Protein AF-A0A2E3N3J1-F1 (afdb_monomer)

Foldseek 3Di:
DLLLVLLLVLLVVLLVQLVVLCVCLLVQLVQWFPDPDPVSSVVSSVVSNVVSVVSNVLSCVSNVCSPPDLVVSLVNLVVLLVVLVVVVCCQPVPQVPDPRTPGDVVNCVVSVVSNVSSVVSNVPRD

Solvent-accessible surface area (backbone atoms only — not comparable to full-atom values): 6308 Å² total; per-residue (Å²): 106,57,39,33,51,38,27,37,52,56,7,52,51,29,30,50,48,12,53,49,32,54,78,40,17,61,63,52,12,66,59,38,38,52,63,90,49,66,68,61,35,49,50,40,18,54,49,30,53,62,45,12,60,56,34,25,50,52,5,47,52,31,42,75,46,31,81,55,55,70,70,57,46,40,51,52,30,49,53,50,43,54,54,48,53,54,47,50,44,45,47,66,69,45,38,55,72,36,82,56,37,53,52,54,71,77,77,43,44,68,60,52,52,50,44,54,45,33,53,50,23,45,74,63,52,120

Sequence (126 aa):
MKTKVSLSILGVYNALMGIIILIFASAFSSQVVNSDNADVVRMGELFHYGLSPALLIIGLMLLLARNCSIETAKKLLLGYIIGTLLLMYIFFGIMANETLMNFSIESAVPDIIMLILSIFGYVKAK

Mean predicted aligned error: 2.9 Å

Radius of gyration: 15.78 Å; Cα contacts (8 Å, |Δi|>4): 152; chains: 1; bounding box: 36×28×44 Å

Secondary structure (DSSP, 8-state):
-HHHHHHHHHHHHHHHHHHHHHHHHHHHHHHHB----HHHHHHHHHHHHHHHHHHHHHHHHHHHTTTS-HHHHHHHHHHHHHHHHHHHHIIIIIGGG-TTB---TGGGHHHHHHHHHHHHHHHT--

pLDDT: mean 95.17, std 4.96, range [62.84, 98.62]

Structure (mmCIF, N/CA/C/O backbone):
data_AF-A0A2E3N3J1-F1
#
_entry.id   AF-A0A2E3N3J1-F1
#
loop_
_atom_site.group_PDB
_atom_site.id
_atom_site.type_symbol
_atom_site.label_atom_id
_atom_site.label_alt_id
_atom_site.label_comp_id
_atom_site.label_asym_id
_atom_site.label_entity_id
_atom_site.label_seq_id
_atom_site.pdbx_PDB_ins_code
_atom_site.Cartn_x
_atom_site.Cartn_y
_atom_site.Cartn_z
_atom_site.occupancy
_atom_site.B_iso_or_equiv
_atom_site.auth_seq_id
_atom_site.auth_comp_id
_atom_site.auth_asym_id
_atom_site.auth_atom_id
_atom_site.pdbx_PDB_model_num
ATOM 1 N N . MET A 1 1 ? -16.794 0.477 15.832 1.00 62.84 1 MET A N 1
ATOM 2 C CA . MET A 1 1 ? -17.146 -0.240 14.574 1.00 62.84 1 MET A CA 1
ATOM 3 C C . MET A 1 1 ? -16.462 0.331 13.335 1.00 62.84 1 MET A C 1
ATOM 5 O O . MET A 1 1 ? -15.903 -0.445 12.576 1.00 62.84 1 MET A O 1
ATOM 9 N N . LYS A 1 2 ? -16.483 1.653 13.112 1.00 81.31 2 LYS A N 1
ATOM 10 C CA . LYS A 1 2 ? -15.940 2.261 11.881 1.00 81.31 2 LYS A CA 1
ATOM 11 C C . LYS A 1 2 ? -14.437 2.025 11.697 1.00 81.31 2 LYS A C 1
ATOM 13 O O . LYS A 1 2 ? -14.022 1.634 10.619 1.00 81.31 2 LYS A O 1
ATOM 18 N N . THR A 1 3 ? -13.658 2.133 12.773 1.00 88.00 3 THR A N 1
ATOM 19 C CA . THR A 1 3 ? -12.222 1.807 12.773 1.00 88.00 3 THR A CA 1
ATOM 20 C C . THR A 1 3 ? -11.955 0.355 12.409 1.00 88.00 3 THR A C 1
ATOM 22 O O . THR A 1 3 ? -11.135 0.095 11.545 1.00 88.00 3 THR A O 1
ATOM 25 N N . LYS A 1 4 ? -12.693 -0.593 12.999 1.00 94.31 4 LYS A N 1
ATOM 26 C CA . LYS A 1 4 ? -12.602 -2.019 12.657 1.00 94.31 4 LYS A CA 1
ATOM 27 C C . LYS A 1 4 ? -12.827 -2.261 11.166 1.00 94.31 4 LYS A C 1
ATOM 29 O O . LYS A 1 4 ? -12.071 -3.016 10.564 1.00 94.31 4 LYS A O 1
ATOM 34 N N . VAL A 1 5 ? -13.844 -1.630 10.576 1.00 95.94 5 VAL A N 1
ATOM 35 C CA . VAL A 1 5 ? -14.130 -1.755 9.138 1.00 95.94 5 VAL A CA 1
ATOM 36 C C . VAL A 1 5 ? -12.996 -1.151 8.311 1.00 95.94 5 VAL A C 1
ATOM 38 O O . VAL A 1 5 ? -12.481 -1.836 7.436 1.00 95.94 5 VAL A O 1
ATOM 41 N N . SER A 1 6 ? -12.539 0.065 8.631 1.00 96.56 6 SER A N 1
ATOM 42 C CA . SER A 1 6 ? -11.399 0.690 7.946 1.00 96.56 6 SER A CA 1
ATOM 43 C C . SER A 1 6 ? -10.135 -0.169 8.028 1.00 96.56 6 SER A C 1
ATOM 45 O O . SER A 1 6 ? -9.552 -0.475 6.997 1.00 96.56 6 SER A O 1
ATOM 47 N N . LEU A 1 7 ? -9.751 -0.632 9.223 1.00 97.88 7 LEU A N 1
ATOM 48 C CA . LEU A 1 7 ? -8.599 -1.520 9.421 1.00 97.88 7 LEU A CA 1
ATOM 49 C C . LEU A 1 7 ? -8.749 -2.837 8.653 1.00 97.88 7 LEU A C 1
ATOM 51 O O . LEU A 1 7 ? -7.771 -3.346 8.119 1.00 97.88 7 LEU A O 1
ATOM 55 N N . SER A 1 8 ? -9.969 -3.375 8.566 1.00 98.12 8 SER A N 1
ATOM 56 C CA . SER A 1 8 ? -10.225 -4.601 7.808 1.00 98.12 8 SER A CA 1
ATOM 57 C C . SER A 1 8 ? -10.043 -4.379 6.310 1.00 98.12 8 SER A C 1
ATOM 59 O O . SER A 1 8 ? -9.353 -5.164 5.676 1.00 98.12 8 SER A O 1
ATOM 61 N N . ILE A 1 9 ? -10.613 -3.311 5.745 1.00 97.94 9 ILE A N 1
ATOM 62 C CA . ILE A 1 9 ? -10.499 -3.020 4.308 1.00 97.94 9 ILE A CA 1
ATOM 63 C C . ILE A 1 9 ? -9.045 -2.723 3.937 1.00 97.94 9 ILE A C 1
ATOM 65 O O . ILE A 1 9 ? -8.509 -3.371 3.043 1.00 97.94 9 ILE A O 1
ATOM 69 N N . LEU A 1 10 ? -8.397 -1.800 4.658 1.00 98.25 10 LEU A N 1
ATOM 70 C CA . LEU A 1 10 ? -6.990 -1.454 4.434 1.00 98.25 10 LEU A CA 1
ATOM 71 C C . LEU A 1 10 ? -6.102 -2.690 4.580 1.00 98.25 10 LEU A C 1
ATOM 73 O O . LEU A 1 10 ? -5.207 -2.921 3.772 1.00 98.25 10 LEU A O 1
ATOM 77 N N . GLY A 1 11 ? -6.373 -3.501 5.599 1.00 98.38 11 GLY A N 1
ATOM 78 C CA . GLY A 1 11 ? -5.619 -4.706 5.872 1.00 98.38 11 GLY A CA 1
ATOM 79 C C . GLY A 1 11 ? -5.770 -5.780 4.788 1.00 98.38 11 GLY A C 1
ATOM 80 O O . GLY A 1 11 ? -4.764 -6.304 4.318 1.00 98.38 11 GLY A O 1
ATOM 81 N N . VAL A 1 12 ? -7.002 -6.073 4.345 1.00 98.50 12 VAL A N 1
ATOM 82 C CA . VAL A 1 12 ? -7.253 -7.009 3.231 1.00 98.50 12 VAL A CA 1
ATOM 83 C C . VAL A 1 12 ? -6.585 -6.503 1.960 1.00 98.50 12 VAL A C 1
ATOM 85 O O . VAL A 1 12 ? -5.879 -7.270 1.313 1.00 98.50 12 VAL A O 1
ATOM 88 N N . TYR A 1 13 ? -6.774 -5.227 1.619 1.00 98.25 13 TYR A N 1
ATOM 89 C CA . TYR A 1 13 ? -6.201 -4.639 0.413 1.00 98.25 13 TYR A CA 1
ATOM 90 C C . TYR A 1 13 ? -4.675 -4.785 0.384 1.00 98.25 13 TYR A C 1
ATOM 92 O O . TYR A 1 13 ? -4.139 -5.369 -0.552 1.00 98.25 13 TYR A O 1
ATOM 100 N N . ASN A 1 14 ? -3.975 -4.341 1.434 1.00 98.38 14 ASN A N 1
ATOM 101 C CA . ASN A 1 14 ? -2.511 -4.400 1.479 1.00 98.38 14 ASN A CA 1
ATOM 102 C C . ASN A 1 14 ? -1.985 -5.843 1.506 1.00 98.38 14 ASN A C 1
ATOM 104 O O . ASN A 1 14 ? -0.994 -6.146 0.846 1.00 98.38 14 ASN A O 1
ATOM 108 N N . ALA A 1 15 ? -2.669 -6.752 2.211 1.00 98.56 15 ALA A N 1
ATOM 109 C CA . ALA A 1 15 ? -2.287 -8.161 2.231 1.00 98.56 15 ALA A CA 1
ATOM 110 C C . ALA A 1 15 ? -2.418 -8.802 0.842 1.00 98.56 15 ALA A C 1
ATOM 112 O O . ALA A 1 15 ? -1.498 -9.480 0.384 1.00 98.56 15 ALA A O 1
ATOM 113 N N . LEU A 1 16 ? -3.534 -8.549 0.150 1.00 98.31 16 LEU A N 1
ATOM 114 C CA . LEU A 1 16 ? -3.737 -9.028 -1.214 1.00 98.31 16 LEU A CA 1
ATOM 115 C C . LEU A 1 16 ? -2.734 -8.402 -2.181 1.00 98.31 16 LEU A C 1
ATOM 117 O O . LEU A 1 16 ? -2.144 -9.134 -2.967 1.00 98.31 16 LEU A O 1
ATOM 121 N N . MET A 1 17 ? -2.482 -7.095 -2.095 1.00 97.56 17 MET A N 1
ATOM 122 C CA . MET A 1 17 ? -1.496 -6.427 -2.948 1.00 97.56 17 MET A CA 1
ATOM 123 C C . MET A 1 17 ? -0.083 -6.967 -2.731 1.00 97.56 17 MET A C 1
ATOM 125 O O . MET A 1 17 ? 0.618 -7.201 -3.710 1.00 97.56 17 MET A O 1
ATOM 129 N N . GLY A 1 18 ? 0.318 -7.253 -1.489 1.00 98.06 18 GLY A N 1
ATOM 130 C CA . GLY A 1 18 ? 1.599 -7.904 -1.212 1.00 98.06 18 GLY A CA 1
ATOM 131 C C . GLY A 1 18 ? 1.726 -9.268 -1.897 1.00 98.06 18 GLY A C 1
ATOM 132 O O . GLY A 1 18 ? 2.753 -9.553 -2.510 1.00 98.06 18 GLY A O 1
ATOM 133 N N . ILE A 1 19 ? 0.671 -10.088 -1.870 1.00 98.31 19 ILE A N 1
ATOM 134 C CA . ILE A 1 19 ? 0.637 -11.397 -2.550 1.00 98.31 19 ILE A CA 1
ATOM 135 C C . ILE A 1 19 ? 0.610 -11.238 -4.078 1.00 98.31 19 ILE A C 1
ATOM 137 O O . ILE A 1 19 ? 1.345 -11.926 -4.781 1.00 98.31 19 ILE A O 1
ATOM 141 N N . ILE A 1 20 ? -0.213 -10.331 -4.604 1.00 97.88 20 ILE A N 1
ATOM 142 C CA . ILE A 1 20 ? -0.328 -10.073 -6.045 1.00 97.88 20 ILE A CA 1
ATOM 143 C C . ILE A 1 20 ? 1.015 -9.597 -6.599 1.00 97.88 20 ILE A C 1
ATOM 145 O O . ILE A 1 20 ? 1.491 -10.144 -7.590 1.00 97.88 20 ILE A O 1
ATOM 149 N N . ILE A 1 21 ? 1.662 -8.638 -5.937 1.00 96.81 21 ILE A N 1
ATOM 150 C CA . ILE A 1 21 ? 2.972 -8.130 -6.354 1.00 96.81 21 ILE A CA 1
ATOM 151 C C . ILE A 1 21 ? 4.028 -9.237 -6.298 1.00 96.81 21 ILE A C 1
ATOM 153 O O . ILE A 1 21 ? 4.864 -9.294 -7.189 1.00 96.81 21 ILE A O 1
ATOM 157 N N . LEU A 1 22 ? 3.970 -10.156 -5.325 1.00 97.38 22 LEU A N 1
ATOM 158 C CA . LEU A 1 22 ? 4.887 -11.303 -5.280 1.00 97.38 22 LEU A CA 1
ATOM 159 C C . LEU A 1 22 ? 4.767 -12.184 -6.528 1.00 97.38 22 LEU A C 1
ATOM 161 O O . LEU A 1 22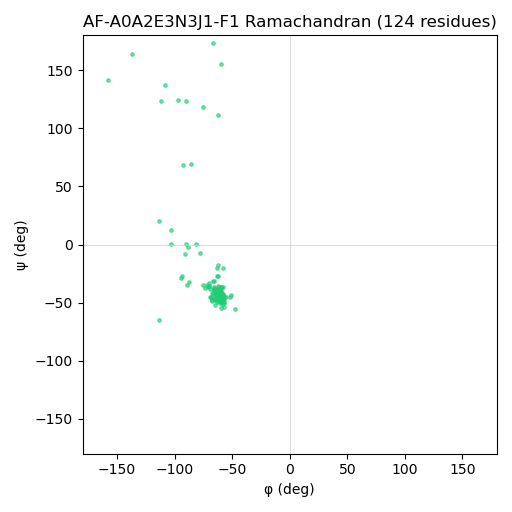 ? 5.772 -12.576 -7.111 1.00 97.38 22 LEU A O 1
ATOM 165 N N . ILE A 1 23 ? 3.533 -12.515 -6.914 1.00 97.88 23 ILE A N 1
ATOM 166 C CA . ILE A 1 23 ? 3.248 -13.447 -8.013 1.00 97.88 23 ILE A CA 1
ATOM 167 C C . ILE A 1 23 ? 3.489 -12.782 -9.374 1.00 97.88 23 ILE A C 1
ATOM 169 O O . ILE A 1 23 ? 3.934 -13.438 -10.313 1.00 97.88 23 ILE A O 1
ATOM 173 N N . PHE A 1 24 ? 3.210 -11.481 -9.482 1.00 97.50 24 PHE 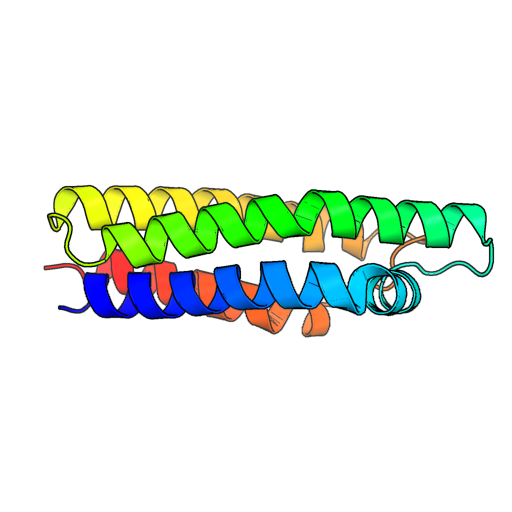A N 1
ATOM 174 C CA . PHE A 1 24 ? 3.216 -10.737 -10.742 1.00 97.50 24 PHE A CA 1
ATOM 175 C C . PHE A 1 24 ? 4.323 -9.672 -10.826 1.00 97.50 24 PHE A C 1
ATOM 177 O O . PHE A 1 24 ? 4.229 -8.770 -11.657 1.00 97.50 24 PHE A O 1
ATOM 184 N N . ALA A 1 25 ? 5.385 -9.766 -10.015 1.00 96.88 25 ALA A N 1
ATOM 185 C CA . ALA A 1 25 ? 6.456 -8.761 -9.930 1.00 96.88 25 ALA A CA 1
ATOM 186 C C . ALA A 1 25 ? 7.043 -8.378 -11.298 1.00 96.88 25 ALA A C 1
ATOM 188 O O . ALA A 1 25 ? 7.240 -7.198 -11.587 1.00 96.88 25 ALA A O 1
ATOM 189 N N . SER A 1 26 ? 7.285 -9.372 -12.160 1.00 95.75 26 SER A N 1
ATOM 190 C CA . SER A 1 26 ? 7.825 -9.152 -13.506 1.00 95.75 26 SER A CA 1
ATOM 191 C C . SER A 1 26 ? 6.869 -8.321 -14.369 1.00 95.75 26 SER A C 1
ATOM 193 O O . SER A 1 26 ? 7.287 -7.342 -14.982 1.00 95.75 26 SER A O 1
ATOM 195 N N . ALA A 1 27 ? 5.569 -8.632 -14.332 1.00 95.62 27 ALA A N 1
ATOM 196 C CA . ALA A 1 27 ? 4.552 -7.898 -15.079 1.00 95.62 27 ALA A CA 1
ATOM 197 C C . ALA A 1 27 ? 4.395 -6.451 -14.587 1.00 95.62 27 ALA A C 1
ATOM 199 O O . ALA A 1 27 ? 4.236 -5.547 -15.405 1.00 95.62 27 ALA A O 1
ATOM 200 N N . PHE A 1 28 ? 4.476 -6.221 -13.271 1.00 94.19 28 PHE A N 1
ATOM 201 C CA . PHE A 1 28 ? 4.499 -4.867 -12.712 1.00 94.19 28 PHE A CA 1
ATOM 202 C C . PHE A 1 28 ? 5.734 -4.093 -13.174 1.00 94.19 28 PHE A C 1
ATOM 204 O O . PHE A 1 28 ? 5.606 -2.946 -13.599 1.00 94.19 28 PHE A O 1
ATOM 211 N N . SER A 1 29 ? 6.914 -4.720 -13.153 1.00 94.19 29 SER A N 1
ATOM 212 C CA . SER A 1 29 ? 8.142 -4.081 -13.628 1.00 94.19 29 SER A CA 1
ATOM 213 C C . SER A 1 29 ? 8.022 -3.625 -15.080 1.00 94.19 29 SER A C 1
ATOM 215 O O . SER A 1 29 ? 8.256 -2.457 -15.371 1.00 94.19 29 SER A O 1
ATOM 217 N N . SER A 1 30 ? 7.558 -4.499 -15.977 1.00 92.31 30 SER A N 1
ATOM 218 C CA . SER A 1 30 ? 7.387 -4.168 -17.398 1.00 92.31 30 SER A CA 1
ATOM 219 C C . SER A 1 30 ? 6.357 -3.067 -17.675 1.00 92.31 30 SER A C 1
ATOM 221 O O . SER A 1 30 ? 6.382 -2.481 -18.750 1.00 92.31 30 SER A O 1
ATOM 223 N N . GLN A 1 31 ? 5.435 -2.797 -16.747 1.00 91.81 31 GLN A N 1
ATOM 224 C CA . GLN A 1 31 ? 4.457 -1.713 -16.892 1.00 91.81 31 GLN A CA 1
ATOM 225 C C . GLN A 1 31 ? 4.966 -0.387 -16.329 1.00 91.81 31 GLN A C 1
ATOM 227 O O . GLN A 1 31 ? 4.616 0.668 -16.855 1.00 91.81 31 GLN A O 1
ATOM 232 N N . VAL A 1 32 ? 5.749 -0.444 -15.250 1.00 91.44 32 VAL A N 1
ATOM 233 C CA . VAL A 1 32 ? 6.179 0.727 -14.475 1.00 91.44 32 VAL A CA 1
ATOM 234 C C . VAL A 1 32 ? 7.548 1.240 -14.922 1.00 91.44 32 VAL A C 1
ATOM 236 O O . VAL A 1 32 ? 7.808 2.434 -14.807 1.00 91.44 32 VAL A O 1
ATOM 239 N N . VAL A 1 33 ? 8.423 0.378 -15.436 1.00 95.12 33 VAL A N 1
ATOM 240 C CA . VAL A 1 33 ? 9.745 0.759 -15.945 1.00 95.12 33 VAL A CA 1
ATOM 241 C C . VAL A 1 33 ? 9.644 1.093 -17.430 1.00 95.12 33 VAL A C 1
ATOM 243 O O . VAL A 1 33 ? 9.236 0.265 -18.239 1.00 95.12 33 VAL A O 1
ATOM 246 N N . ASN A 1 34 ? 10.065 2.299 -17.799 1.00 95.31 34 ASN A N 1
ATOM 247 C CA . ASN A 1 34 ? 10.121 2.779 -19.176 1.00 95.31 34 ASN A CA 1
ATOM 248 C C . ASN A 1 34 ? 11.506 2.505 -19.791 1.00 95.31 34 ASN A C 1
ATOM 250 O O . ASN A 1 34 ? 12.315 3.415 -19.982 1.00 95.31 34 ASN A O 1
ATOM 254 N N . SER A 1 35 ? 11.831 1.230 -20.021 1.00 94.50 35 SER A N 1
ATOM 255 C CA . SER A 1 35 ? 13.113 0.831 -20.611 1.00 94.50 35 SER A CA 1
ATOM 256 C C . SER A 1 35 ? 13.043 -0.546 -21.262 1.00 94.50 35 SER A C 1
ATOM 258 O O . SER A 1 35 ? 12.479 -1.473 -20.688 1.00 94.50 35 SER A O 1
ATOM 260 N N . ASP A 1 36 ? 13.724 -0.700 -22.398 1.00 92.50 36 ASP A N 1
ATOM 261 C CA . ASP A 1 36 ? 13.939 -1.998 -23.053 1.00 92.50 36 ASP A CA 1
ATOM 262 C C . ASP A 1 36 ? 15.204 -2.720 -22.543 1.00 92.50 36 ASP A C 1
ATOM 264 O O . ASP A 1 36 ? 15.520 -3.831 -22.974 1.00 92.50 36 ASP A O 1
ATOM 268 N N . ASN A 1 37 ? 15.968 -2.107 -21.629 1.00 95.38 37 ASN A N 1
ATOM 269 C CA . ASN A 1 37 ? 17.152 -2.734 -21.050 1.00 95.38 37 ASN A CA 1
ATOM 270 C C . ASN A 1 37 ? 16.745 -3.797 -20.013 1.00 95.38 37 ASN A C 1
ATOM 272 O O . ASN A 1 37 ? 16.159 -3.483 -18.974 1.00 95.38 37 ASN A O 1
ATOM 276 N N . ALA A 1 38 ? 17.118 -5.052 -20.275 1.00 95.06 38 ALA A N 1
ATOM 277 C CA . ALA A 1 38 ? 16.766 -6.196 -19.438 1.00 95.06 38 ALA A CA 1
ATOM 278 C C . ALA A 1 38 ? 17.245 -6.070 -17.981 1.00 95.06 38 ALA A C 1
ATOM 280 O O . ALA A 1 38 ? 16.514 -6.469 -17.074 1.00 95.06 38 ALA A O 1
ATOM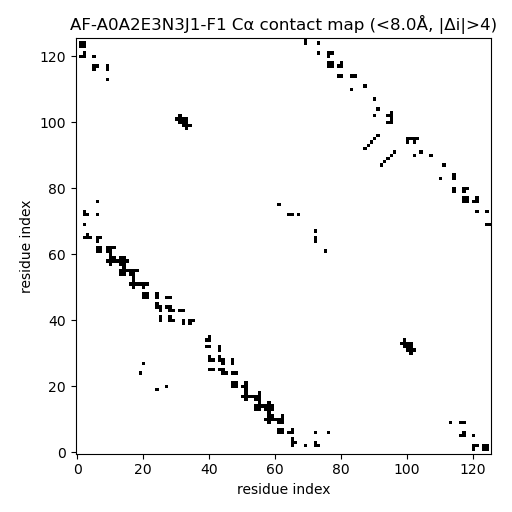 281 N N . ASP A 1 39 ? 18.419 -5.484 -17.734 1.00 96.25 39 ASP A N 1
ATOM 282 C CA . ASP A 1 39 ? 18.932 -5.293 -16.374 1.00 96.25 39 ASP A CA 1
ATOM 283 C C . ASP A 1 39 ? 18.100 -4.257 -15.612 1.00 96.25 39 ASP A C 1
ATOM 285 O O . ASP A 1 39 ? 17.797 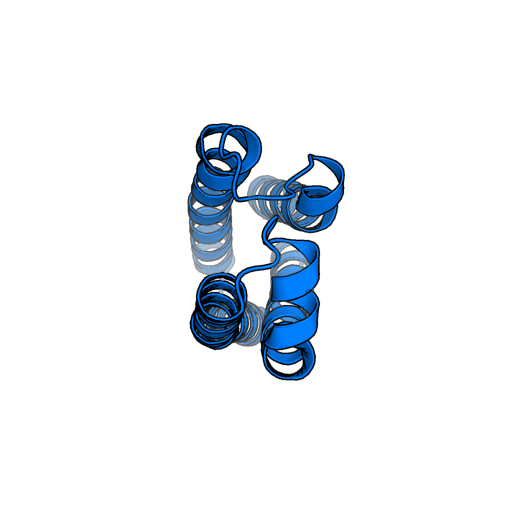-4.446 -14.434 1.00 96.25 39 ASP A O 1
ATOM 289 N N . VAL A 1 40 ? 17.655 -3.193 -16.288 1.00 95.25 40 VAL A N 1
ATOM 290 C CA . VAL A 1 40 ? 16.807 -2.146 -15.692 1.00 95.25 40 VAL A CA 1
ATOM 291 C C . VAL A 1 40 ? 15.426 -2.708 -15.345 1.00 95.25 40 VAL A C 1
ATOM 293 O O . VAL A 1 40 ? 14.946 -2.530 -14.223 1.00 95.25 40 VAL A O 1
ATOM 296 N N . VAL A 1 41 ? 14.814 -3.466 -16.258 1.00 96.25 41 VAL A N 1
ATOM 297 C CA . VAL A 1 41 ? 13.539 -4.160 -16.000 1.00 96.25 41 VAL A CA 1
ATOM 298 C C . VAL A 1 41 ? 13.698 -5.198 -14.886 1.00 96.25 41 VAL A C 1
ATOM 300 O O . VAL A 1 41 ? 12.827 -5.326 -14.021 1.00 96.25 41 VAL A O 1
ATOM 303 N N . ARG A 1 42 ? 14.831 -5.906 -14.831 1.00 97.06 42 ARG A N 1
ATOM 304 C CA . ARG A 1 42 ? 15.112 -6.841 -13.739 1.00 97.06 42 ARG A CA 1
ATOM 305 C C . ARG A 1 42 ? 15.253 -6.126 -12.395 1.00 97.06 42 ARG A C 1
ATOM 307 O O . ARG A 1 42 ? 14.758 -6.643 -11.395 1.00 97.06 42 ARG A O 1
ATOM 314 N N . MET A 1 43 ? 15.866 -4.943 -12.346 1.00 96.12 43 MET A N 1
ATOM 315 C CA . MET A 1 43 ? 15.921 -4.138 -11.118 1.00 96.12 43 MET A CA 1
ATOM 316 C C . MET A 1 43 ? 14.526 -3.711 -10.653 1.00 96.12 43 MET A C 1
ATOM 318 O O . MET A 1 43 ? 14.221 -3.831 -9.464 1.00 96.12 43 MET A O 1
ATOM 322 N N . GLY A 1 44 ? 13.653 -3.294 -11.574 1.00 95.50 44 GLY A N 1
ATOM 323 C CA . GLY A 1 44 ? 12.255 -3.000 -11.253 1.00 95.50 44 GLY A CA 1
ATOM 324 C C . GLY A 1 44 ? 11.511 -4.213 -10.683 1.00 95.50 44 GLY A C 1
ATOM 325 O O . GLY A 1 44 ? 10.728 -4.083 -9.744 1.00 95.50 44 GLY A O 1
ATOM 326 N N . GLU A 1 45 ? 11.793 -5.421 -11.168 1.00 97.31 45 GLU A N 1
ATOM 327 C CA . GLU A 1 45 ? 11.194 -6.649 -10.636 1.00 97.31 45 GLU A CA 1
ATOM 328 C C . GLU A 1 45 ? 11.700 -6.960 -9.217 1.00 97.31 45 GLU A C 1
ATOM 330 O O . GLU A 1 45 ? 10.904 -7.249 -8.322 1.00 97.31 45 GLU A O 1
ATOM 335 N N . LEU A 1 46 ? 13.013 -6.846 -8.980 1.00 97.75 46 LEU A N 1
ATOM 336 C CA . LEU A 1 46 ? 13.606 -7.024 -7.649 1.00 97.75 46 LEU A CA 1
ATOM 337 C C . LEU A 1 46 ? 13.054 -6.020 -6.630 1.00 97.75 46 LEU A C 1
ATOM 339 O O . LEU A 1 46 ? 12.812 -6.389 -5.479 1.00 97.75 46 LEU A O 1
ATOM 343 N N . PHE A 1 47 ? 12.797 -4.780 -7.054 1.00 95.25 47 PHE A N 1
ATOM 344 C CA . PHE A 1 47 ? 12.115 -3.785 -6.228 1.00 95.25 47 PHE A CA 1
ATOM 345 C C . PHE A 1 47 ? 10.728 -4.274 -5.786 1.00 95.25 47 PHE A C 1
ATOM 347 O O . PHE A 1 47 ? 10.406 -4.217 -4.599 1.00 95.25 47 PHE A O 1
ATOM 354 N N . HIS A 1 48 ? 9.932 -4.828 -6.704 1.00 96.25 48 HIS A N 1
ATOM 355 C CA . HIS A 1 48 ? 8.606 -5.362 -6.387 1.00 96.25 48 HIS A CA 1
ATOM 356 C C . HIS A 1 48 ? 8.669 -6.586 -5.459 1.00 96.25 48 HIS A C 1
ATOM 358 O O . HIS A 1 48 ? 7.854 -6.688 -4.537 1.00 96.25 48 HIS A O 1
ATOM 364 N N . TYR A 1 49 ? 9.669 -7.463 -5.605 1.00 97.38 49 TYR A N 1
ATOM 365 C CA . TYR A 1 49 ? 9.903 -8.535 -4.628 1.00 97.38 49 TYR A CA 1
ATOM 366 C C . TYR A 1 49 ? 10.231 -8.000 -3.232 1.00 97.38 49 TYR A C 1
ATOM 368 O O . TYR A 1 49 ? 9.779 -8.578 -2.247 1.00 97.38 49 TYR A O 1
ATOM 376 N N . GLY A 1 50 ? 10.976 -6.895 -3.130 1.00 95.31 50 GLY A N 1
ATOM 377 C CA . GLY A 1 50 ? 11.241 -6.226 -1.854 1.00 95.31 50 GLY A CA 1
ATOM 378 C C . GLY A 1 50 ? 10.010 -5.524 -1.267 1.00 95.31 50 GLY A C 1
ATOM 379 O O . GLY A 1 50 ? 9.809 -5.534 -0.052 1.00 95.31 50 GLY A O 1
ATOM 380 N N . LEU A 1 51 ? 9.157 -4.952 -2.121 1.00 95.12 51 LEU A N 1
ATOM 381 C CA . LEU A 1 51 ? 7.942 -4.238 -1.719 1.00 95.12 51 LEU A CA 1
ATOM 382 C C . LEU A 1 51 ? 6.827 -5.184 -1.245 1.00 95.12 51 LEU A C 1
ATOM 384 O O . LEU A 1 51 ? 6.112 -4.878 -0.287 1.00 95.12 51 LEU A O 1
ATOM 388 N N . SER A 1 52 ? 6.694 -6.342 -1.889 1.00 97.75 52 SER A N 1
ATOM 389 C CA . SER A 1 52 ? 5.691 -7.362 -1.574 1.00 97.75 52 SER A CA 1
ATOM 390 C C . SER A 1 52 ? 5.578 -7.706 -0.071 1.00 97.75 52 SER A C 1
ATOM 392 O O . SER A 1 52 ? 4.480 -7.560 0.485 1.00 97.75 52 SER A O 1
ATOM 394 N N . PRO A 1 53 ? 6.655 -8.114 0.636 1.00 97.62 53 PRO A N 1
ATOM 395 C CA . PRO A 1 53 ? 6.571 -8.456 2.052 1.00 97.62 53 PRO A CA 1
ATOM 396 C C . PRO A 1 53 ? 6.236 -7.244 2.926 1.00 97.62 53 PRO A C 1
ATOM 398 O O . PRO A 1 53 ? 5.547 -7.410 3.930 1.00 97.62 53 PRO A O 1
ATOM 401 N N . ALA A 1 54 ? 6.650 -6.029 2.551 1.00 96.38 54 ALA A N 1
ATOM 402 C CA . ALA A 1 54 ? 6.309 -4.821 3.301 1.00 96.38 54 ALA A CA 1
ATOM 403 C C . ALA A 1 54 ? 4.792 -4.562 3.287 1.00 96.38 54 ALA A C 1
ATOM 405 O O . ALA A 1 54 ? 4.187 -4.373 4.345 1.00 96.38 54 ALA A O 1
ATOM 406 N N . LEU A 1 55 ? 4.162 -4.638 2.109 1.00 97.50 55 LEU A N 1
ATOM 407 C CA . LEU A 1 55 ? 2.707 -4.500 1.970 1.00 97.50 55 LEU A CA 1
ATOM 408 C C . LEU A 1 55 ? 1.961 -5.619 2.698 1.00 97.50 55 LEU A C 1
ATOM 410 O O . LEU A 1 55 ? 0.992 -5.355 3.413 1.00 97.50 55 LEU A O 1
ATOM 414 N N . LEU A 1 56 ? 2.446 -6.859 2.587 1.00 98.44 56 LEU A N 1
ATOM 415 C CA . LEU A 1 56 ? 1.841 -7.993 3.276 1.00 98.44 56 LEU A CA 1
ATOM 416 C C . LEU A 1 56 ? 1.885 -7.824 4.800 1.00 98.44 56 LEU A C 1
ATOM 418 O O . LEU A 1 56 ? 0.867 -8.020 5.464 1.00 98.44 56 LEU A O 1
ATOM 422 N N . ILE A 1 57 ? 3.029 -7.416 5.357 1.00 98.50 57 ILE A N 1
ATOM 423 C CA . ILE A 1 57 ? 3.184 -7.166 6.797 1.00 98.50 57 ILE A CA 1
ATOM 424 C C . ILE A 1 57 ? 2.221 -6.070 7.254 1.00 98.50 57 ILE A C 1
ATOM 426 O O . ILE A 1 57 ? 1.492 -6.280 8.224 1.00 98.50 57 ILE A O 1
ATOM 430 N N . ILE A 1 58 ? 2.158 -4.939 6.544 1.00 97.62 58 ILE A N 1
ATOM 431 C CA . ILE A 1 58 ? 1.220 -3.851 6.861 1.00 97.62 58 ILE A CA 1
ATOM 432 C C . ILE A 1 58 ? -0.221 -4.375 6.833 1.00 97.62 58 ILE A C 1
ATOM 434 O O . ILE A 1 58 ? -0.980 -4.159 7.781 1.00 97.62 58 ILE A O 1
ATOM 438 N N . GLY A 1 59 ? -0.589 -5.119 5.789 1.00 98.31 59 GLY A N 1
ATOM 439 C CA . GLY A 1 59 ? -1.919 -5.699 5.644 1.00 98.31 59 GLY A CA 1
ATOM 440 C C . GLY A 1 59 ? -2.302 -6.619 6.804 1.00 98.31 59 GLY A C 1
ATOM 441 O O . GLY A 1 59 ? -3.357 -6.452 7.425 1.00 98.31 59 GLY A O 1
ATOM 442 N N . LEU A 1 60 ? -1.409 -7.545 7.155 1.00 98.62 60 LEU A N 1
ATOM 443 C CA . LEU A 1 60 ? -1.596 -8.468 8.274 1.00 98.62 60 LEU A CA 1
ATOM 444 C C . LEU A 1 60 ? -1.661 -7.733 9.614 1.00 98.62 60 LEU A C 1
ATOM 446 O O . LEU A 1 60 ? -2.544 -8.033 10.418 1.00 98.62 60 LEU A O 1
ATOM 450 N N . MET A 1 61 ? -0.799 -6.743 9.852 1.00 98.44 61 MET A N 1
ATOM 451 C CA . MET A 1 61 ? -0.833 -5.941 11.078 1.00 98.44 61 MET A CA 1
ATOM 452 C C . MET A 1 61 ? -2.196 -5.267 11.268 1.00 98.44 61 MET A C 1
ATOM 454 O O . MET A 1 61 ? -2.783 -5.367 12.347 1.00 98.44 61 MET A O 1
ATOM 458 N N . LEU A 1 62 ? -2.741 -4.634 10.224 1.00 98.25 62 LEU A N 1
ATOM 459 C CA . LEU A 1 62 ? -4.049 -3.974 10.297 1.00 98.25 62 LEU A CA 1
ATOM 460 C C . LEU A 1 62 ? -5.196 -4.983 10.474 1.00 98.25 62 LEU A C 1
ATOM 462 O O . LEU A 1 62 ? -6.090 -4.759 11.297 1.00 98.25 62 LEU A O 1
ATOM 466 N N . LEU A 1 63 ? -5.160 -6.116 9.761 1.00 97.94 63 LEU A N 1
ATOM 467 C CA . LEU A 1 63 ? -6.175 -7.168 9.881 1.00 97.94 63 LEU A CA 1
ATOM 468 C C . LEU A 1 63 ? -6.203 -7.794 11.267 1.00 97.94 63 LEU A C 1
ATOM 470 O O . LEU A 1 63 ? -7.276 -7.951 11.859 1.00 97.94 63 LEU A O 1
ATOM 474 N N . LEU A 1 64 ? -5.044 -8.184 11.783 1.00 98.12 64 LEU A N 1
ATOM 475 C CA . LEU A 1 64 ? -4.932 -8.864 13.068 1.00 98.12 64 LEU A CA 1
ATOM 476 C C . LEU A 1 64 ? -5.250 -7.905 14.221 1.00 98.12 64 LEU A C 1
ATOM 478 O O . LEU A 1 64 ? -5.902 -8.304 15.185 1.00 98.12 64 LEU A O 1
ATOM 482 N N . ALA A 1 65 ? -4.925 -6.618 14.075 1.00 97.44 65 ALA A N 1
ATOM 483 C CA . ALA A 1 65 ? -5.267 -5.587 15.049 1.00 97.44 65 ALA A CA 1
ATOM 484 C C . ALA A 1 65 ? -6.708 -5.048 14.931 1.00 97.44 65 ALA A C 1
ATOM 486 O O . ALA A 1 65 ? -7.096 -4.192 15.724 1.00 97.44 65 ALA A O 1
ATOM 487 N N . ARG A 1 66 ? -7.550 -5.524 14.000 1.00 95.88 66 ARG A N 1
ATOM 488 C CA . ARG A 1 66 ? -8.880 -4.926 13.718 1.00 95.88 66 ARG A CA 1
ATOM 489 C C . ARG A 1 66 ? -9.850 -4.851 14.907 1.00 95.88 66 ARG A C 1
ATOM 491 O O . ARG A 1 66 ? -10.809 -4.085 14.858 1.00 95.88 66 ARG A O 1
ATOM 498 N N . ASN A 1 67 ? -9.637 -5.660 15.948 1.00 96.12 67 ASN A N 1
ATOM 499 C CA . ASN A 1 67 ? -10.446 -5.675 17.174 1.00 96.12 67 ASN A CA 1
ATOM 500 C C . ASN A 1 67 ? -9.755 -4.981 18.367 1.00 96.12 67 ASN A C 1
ATOM 502 O O . ASN A 1 67 ? -10.199 -5.153 19.499 1.00 96.12 67 ASN A O 1
ATOM 506 N N . CYS A 1 68 ? -8.667 -4.235 18.145 1.00 96.25 68 CYS A N 1
ATOM 507 C CA . CYS A 1 68 ? -7.988 -3.487 19.202 1.00 96.25 68 CYS A CA 1
ATOM 508 C C . CYS A 1 68 ? -8.850 -2.339 19.763 1.00 96.25 68 CYS A C 1
ATOM 510 O O . CYS A 1 68 ? -9.930 -2.023 19.250 1.00 96.25 68 CYS A O 1
ATOM 512 N N . SER A 1 69 ? -8.357 -1.701 20.830 1.00 96.50 69 SER A N 1
ATOM 513 C CA . SER A 1 69 ? -8.985 -0.506 21.396 1.00 96.50 69 SER A CA 1
ATOM 514 C C . SER A 1 69 ? -9.045 0.630 20.366 1.00 96.50 69 SER A C 1
ATOM 516 O O . SER A 1 69 ? -8.244 0.705 19.432 1.00 96.50 69 SER A O 1
ATOM 518 N N . ILE A 1 70 ? -9.991 1.555 20.545 1.00 94.56 70 ILE A N 1
ATOM 519 C CA . ILE A 1 70 ? -10.146 2.709 19.647 1.00 94.56 70 ILE A CA 1
ATOM 520 C C . ILE A 1 70 ? -8.873 3.563 19.622 1.00 94.56 70 ILE A C 1
ATOM 522 O O . ILE A 1 70 ? -8.477 4.028 18.555 1.00 94.56 70 ILE A O 1
ATOM 526 N N . GLU A 1 71 ? -8.209 3.734 20.766 1.00 95.75 71 GLU A N 1
ATOM 527 C CA . GLU A 1 71 ? -6.947 4.470 20.855 1.00 95.75 71 GLU A CA 1
ATOM 528 C C . GLU A 1 71 ? -5.869 3.839 19.965 1.00 95.75 71 GLU A C 1
ATOM 530 O O . GLU A 1 71 ? -5.276 4.522 19.126 1.00 95.75 71 GLU A O 1
ATOM 535 N N . THR A 1 72 ? -5.659 2.525 20.089 1.00 97.00 72 THR A N 1
ATOM 536 C CA . THR A 1 72 ? -4.694 1.792 19.263 1.00 97.00 72 THR A CA 1
ATOM 537 C C . THR A 1 72 ? -5.076 1.855 17.788 1.00 97.00 72 THR A C 1
ATOM 539 O O . THR A 1 72 ? -4.223 2.139 16.949 1.00 97.00 72 THR A O 1
ATOM 542 N N . ALA A 1 73 ? -6.359 1.691 17.458 1.00 96.94 73 ALA A N 1
ATOM 543 C CA . ALA A 1 73 ? -6.834 1.780 16.082 1.00 96.94 73 ALA A CA 1
ATOM 544 C C . ALA A 1 73 ? -6.554 3.156 15.457 1.00 96.94 73 ALA A C 1
ATOM 546 O O . ALA A 1 73 ? -6.128 3.229 14.305 1.00 96.94 73 ALA A O 1
ATOM 547 N N . LYS A 1 74 ? -6.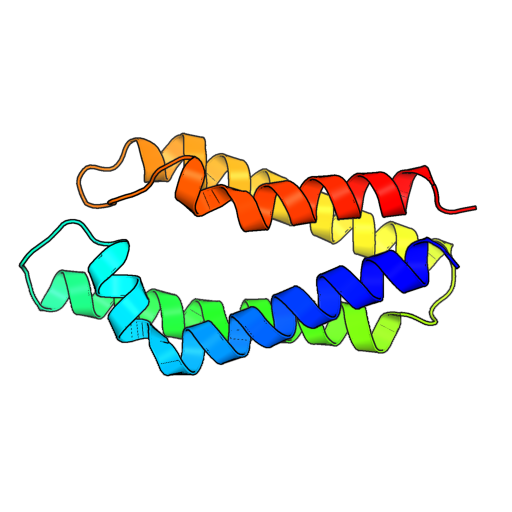742 4.251 16.207 1.00 96.44 74 LYS A N 1
ATOM 548 C CA . LYS A 1 74 ? -6.422 5.605 15.729 1.00 96.44 74 LYS A CA 1
ATOM 549 C C . LYS A 1 74 ? -4.922 5.792 15.505 1.00 96.44 74 LYS A C 1
ATOM 551 O O . LYS A 1 74 ? -4.556 6.414 14.514 1.00 96.44 74 LYS A O 1
ATOM 556 N N . LYS A 1 75 ? -4.062 5.239 16.367 1.00 97.81 75 LYS A N 1
ATOM 557 C CA . LYS A 1 75 ? -2.599 5.281 16.171 1.00 97.81 75 LYS A CA 1
ATOM 558 C C . LYS A 1 75 ? -2.171 4.505 14.922 1.00 97.81 75 LYS A C 1
ATOM 560 O O . LYS A 1 75 ? -1.381 5.022 14.140 1.00 97.81 75 LYS A O 1
ATOM 565 N N . LEU A 1 76 ? -2.743 3.321 14.695 1.00 98.00 76 LEU A N 1
ATOM 566 C CA . LEU A 1 76 ? -2.491 2.527 13.485 1.00 98.00 76 LEU A CA 1
ATOM 567 C C . LEU A 1 76 ? -2.927 3.268 12.214 1.00 98.00 76 LEU A C 1
ATOM 569 O O . LEU A 1 76 ? -2.159 3.352 11.260 1.00 98.00 76 LEU A O 1
ATOM 573 N N . LEU A 1 77 ? -4.130 3.853 12.217 1.00 97.88 77 LEU A N 1
ATOM 574 C CA . LEU A 1 77 ? -4.624 4.650 11.090 1.00 97.88 77 LEU A CA 1
ATOM 575 C C . LEU A 1 77 ? -3.762 5.894 10.849 1.00 97.88 77 LEU A C 1
ATOM 577 O O . LEU A 1 77 ? -3.469 6.205 9.702 1.00 97.88 77 LEU A O 1
ATOM 581 N N . LEU A 1 78 ? -3.316 6.578 11.905 1.00 98.19 78 LEU A N 1
ATOM 582 C CA . LEU A 1 78 ? -2.417 7.725 11.777 1.00 98.19 78 LEU A CA 1
ATOM 583 C C . LEU A 1 78 ? -1.070 7.328 11.163 1.00 98.19 78 LEU A C 1
ATOM 585 O O . LEU A 1 78 ? -0.596 8.008 10.257 1.00 98.19 78 LEU A O 1
ATOM 589 N N . GLY A 1 79 ? -0.478 6.219 11.614 1.00 98.25 79 GLY A N 1
ATOM 590 C CA . GLY A 1 79 ? 0.754 5.690 11.026 1.00 98.25 79 GLY A CA 1
ATOM 591 C C . GLY A 1 79 ? 0.586 5.367 9.540 1.00 98.25 79 GLY A C 1
ATOM 592 O O . GLY A 1 79 ? 1.420 5.763 8.728 1.00 98.25 79 GLY A O 1
ATOM 593 N N . TYR A 1 80 ? -0.534 4.735 9.176 1.00 98.12 80 TYR A N 1
ATOM 594 C CA . TYR A 1 80 ? -0.876 4.457 7.780 1.00 98.12 80 TYR A CA 1
ATOM 595 C C . TYR A 1 80 ? -1.008 5.741 6.947 1.00 98.12 80 TYR A C 1
ATOM 597 O O . TYR A 1 80 ? -0.455 5.818 5.852 1.00 98.12 80 TYR A O 1
ATOM 605 N N . ILE A 1 81 ? -1.693 6.766 7.472 1.00 98.50 81 ILE A N 1
ATOM 606 C CA . ILE A 1 81 ? -1.851 8.072 6.811 1.00 98.50 81 ILE A CA 1
ATOM 607 C C . ILE A 1 81 ? -0.486 8.711 6.550 1.00 98.50 81 ILE A C 1
ATOM 609 O O . ILE A 1 81 ? -0.219 9.123 5.426 1.00 98.50 81 ILE A O 1
ATOM 613 N N . ILE A 1 82 ? 0.385 8.773 7.561 1.00 98.50 82 ILE A N 1
ATOM 614 C CA . ILE A 1 82 ? 1.713 9.393 7.436 1.00 98.50 82 ILE A CA 1
ATOM 615 C C . ILE A 1 82 ? 2.553 8.658 6.386 1.00 98.50 82 ILE A C 1
ATOM 617 O O . ILE A 1 82 ? 3.106 9.295 5.491 1.00 98.50 82 ILE A O 1
ATOM 621 N N . GLY A 1 83 ? 2.609 7.324 6.458 1.00 97.56 83 GLY A N 1
ATOM 622 C CA . GLY A 1 83 ? 3.348 6.517 5.485 1.00 97.56 83 GLY A CA 1
ATOM 623 C C 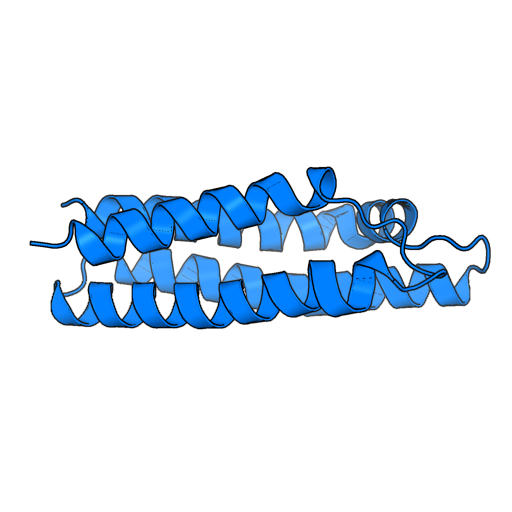. GLY A 1 83 ? 2.810 6.677 4.062 1.00 97.56 83 GLY A C 1
ATOM 624 O O . GLY A 1 83 ? 3.583 6.836 3.122 1.00 97.56 83 GLY A O 1
ATOM 625 N N . THR A 1 84 ? 1.487 6.719 3.904 1.00 97.19 84 THR A N 1
ATOM 626 C CA . THR A 1 84 ? 0.859 6.868 2.584 1.00 97.19 84 THR A CA 1
ATOM 627 C C . THR A 1 84 ? 1.036 8.281 2.027 1.00 97.19 84 THR A C 1
ATOM 629 O O . THR A 1 84 ? 1.241 8.433 0.832 1.00 97.19 84 THR A O 1
ATOM 632 N N . LEU A 1 85 ? 1.030 9.328 2.858 1.00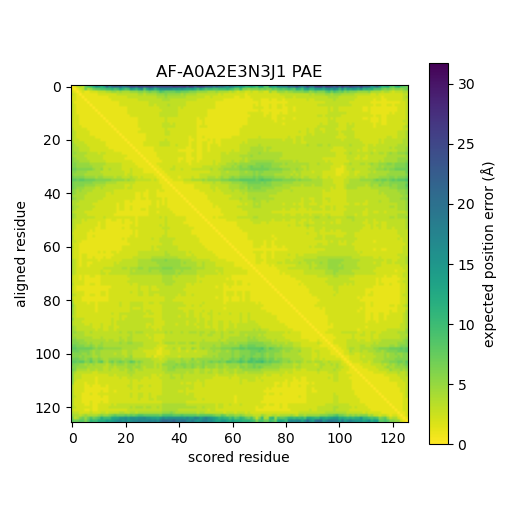 98.25 85 LEU A N 1
ATOM 633 C CA . LEU A 1 85 ? 1.354 10.690 2.412 1.00 98.25 85 LEU A CA 1
ATOM 634 C C . LEU A 1 85 ? 2.799 10.799 1.912 1.00 98.25 85 LEU A C 1
ATOM 636 O O . LEU A 1 85 ? 3.043 11.436 0.888 1.00 98.25 85 LEU A O 1
ATOM 640 N N . LEU A 1 86 ? 3.744 10.147 2.596 1.00 97.50 86 LEU A N 1
ATOM 641 C CA . LEU A 1 86 ? 5.120 10.051 2.113 1.00 97.50 86 LEU A CA 1
ATOM 642 C C . LEU A 1 86 ? 5.184 9.299 0.774 1.00 97.50 86 LEU A C 1
ATOM 644 O O . LEU A 1 86 ? 5.876 9.744 -0.139 1.00 97.50 86 LEU A O 1
ATOM 648 N N . LEU A 1 87 ? 4.417 8.215 0.623 1.00 95.31 87 LEU A N 1
ATOM 649 C CA . LEU A 1 87 ? 4.298 7.499 -0.649 1.00 95.31 87 LEU A CA 1
ATOM 650 C C . LEU A 1 87 ? 3.730 8.392 -1.764 1.00 95.31 87 LEU A C 1
ATOM 652 O O . LEU A 1 87 ? 4.275 8.397 -2.86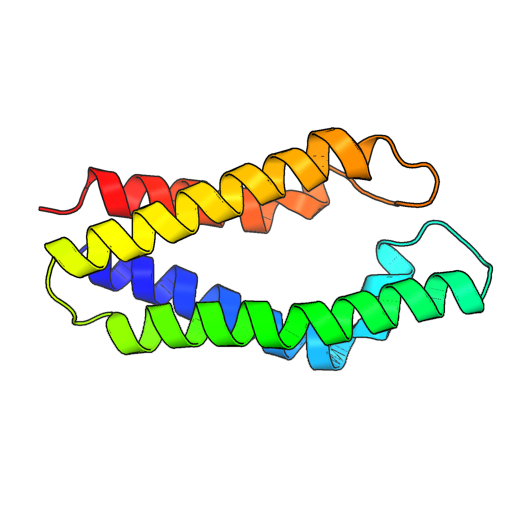2 1.00 95.31 87 LEU A O 1
ATOM 656 N N . MET A 1 88 ? 2.704 9.204 -1.482 1.00 96.75 88 MET A N 1
ATOM 657 C CA . MET A 1 88 ? 2.160 10.163 -2.456 1.00 96.75 88 MET A CA 1
ATOM 658 C C . MET A 1 88 ? 3.221 11.177 -2.902 1.00 96.75 88 MET A C 1
ATOM 660 O O . MET A 1 88 ? 3.299 11.507 -4.084 1.00 96.75 88 MET A O 1
ATOM 664 N N . TYR A 1 89 ? 4.068 11.649 -1.983 1.00 95.94 89 TYR A N 1
ATOM 665 C CA . TYR A 1 89 ? 5.195 12.510 -2.343 1.00 95.94 89 TYR A CA 1
ATOM 666 C C . TYR A 1 89 ? 6.206 11.787 -3.243 1.00 95.94 89 TYR A C 1
ATOM 668 O O . TYR A 1 89 ? 6.662 12.371 -4.221 1.00 95.94 89 TYR A O 1
ATOM 676 N N . ILE A 1 90 ? 6.528 10.520 -2.970 1.00 94.69 90 ILE A N 1
ATOM 677 C CA . ILE A 1 90 ? 7.417 9.733 -3.841 1.00 94.69 90 ILE A CA 1
ATOM 678 C C . ILE A 1 90 ? 6.801 9.587 -5.238 1.00 94.69 90 ILE A C 1
ATOM 680 O O . ILE A 1 90 ? 7.469 9.849 -6.234 1.00 94.69 90 ILE A O 1
ATOM 684 N N . PHE A 1 91 ? 5.521 9.233 -5.318 1.00 94.25 91 PHE A N 1
ATOM 685 C CA . PHE A 1 91 ? 4.797 9.057 -6.574 1.00 94.25 91 PHE A CA 1
ATOM 686 C C . PHE A 1 91 ? 4.766 10.330 -7.423 1.00 94.25 91 PHE A C 1
ATOM 688 O O . PHE A 1 91 ? 5.201 10.318 -8.573 1.00 94.25 91 PHE A O 1
ATOM 695 N N . PHE A 1 92 ? 4.303 11.444 -6.860 1.00 94.38 92 PHE A N 1
ATOM 696 C CA . PHE A 1 92 ? 4.065 12.667 -7.635 1.00 94.38 92 PHE A CA 1
ATOM 697 C C . PHE A 1 92 ? 5.236 13.649 -7.639 1.00 94.38 92 PHE A C 1
ATOM 699 O O . PHE A 1 92 ? 5.376 14.436 -8.570 1.00 94.38 92 PHE A O 1
ATOM 706 N N . GLY A 1 93 ? 6.069 13.631 -6.603 1.00 93.81 93 GLY A N 1
ATOM 707 C CA . GLY A 1 93 ? 7.232 14.507 -6.483 1.00 93.81 93 GLY A CA 1
ATOM 708 C C . GLY A 1 93 ? 8.483 13.939 -7.145 1.00 93.81 93 GLY A C 1
ATOM 709 O O . GLY A 1 93 ? 9.289 14.711 -7.661 1.00 93.81 93 GLY A O 1
ATOM 710 N N . ILE A 1 94 ? 8.641 12.610 -7.155 1.00 94.00 94 ILE A N 1
ATOM 711 C CA . ILE A 1 94 ? 9.850 11.944 -7.661 1.00 94.00 94 ILE A CA 1
ATOM 712 C C . ILE A 1 94 ? 9.527 11.129 -8.916 1.00 94.00 94 ILE A C 1
ATOM 714 O O . ILE A 1 94 ? 10.002 11.465 -9.996 1.00 94.00 94 ILE A O 1
ATOM 718 N N . MET A 1 95 ? 8.696 10.089 -8.801 1.00 92.62 95 MET A N 1
ATOM 719 C CA . MET A 1 95 ? 8.498 9.103 -9.871 1.00 92.62 95 MET A CA 1
ATOM 720 C C . MET A 1 95 ? 7.833 9.684 -11.118 1.00 92.62 95 MET A C 1
ATOM 722 O O . MET A 1 95 ? 8.264 9.376 -12.221 1.00 92.62 95 MET A O 1
ATOM 726 N N . ALA A 1 96 ? 6.836 10.556 -10.965 1.00 92.12 96 ALA A N 1
ATOM 727 C CA . ALA A 1 96 ? 6.177 11.218 -12.094 1.00 92.12 96 ALA A CA 1
ATOM 728 C C . ALA A 1 96 ? 7.119 12.112 -12.928 1.00 92.12 96 ALA A C 1
ATOM 730 O O . ALA A 1 96 ? 6.786 12.459 -14.057 1.00 92.12 96 ALA A O 1
ATOM 731 N N . ASN A 1 97 ? 8.278 12.488 -12.378 1.00 91.38 97 ASN A N 1
ATOM 732 C CA . ASN A 1 97 ? 9.276 13.325 -13.047 1.00 91.38 97 ASN A CA 1
ATOM 733 C C . ASN A 1 97 ? 10.476 12.516 -13.567 1.00 91.38 97 ASN A C 1
ATOM 735 O O . ASN A 1 97 ? 11.401 13.103 -14.127 1.00 91.38 97 ASN A O 1
ATOM 739 N N . GLU A 1 98 ? 10.488 11.195 -13.370 1.00 93.56 98 GLU A N 1
ATOM 740 C CA . GLU A 1 98 ? 11.603 10.337 -13.755 1.00 93.56 98 GLU A CA 1
ATOM 741 C C . GLU A 1 98 ? 11.350 9.681 -15.116 1.00 93.56 98 GLU A C 1
ATOM 743 O O . GLU A 1 98 ? 10.373 8.963 -15.312 1.00 93.56 98 GLU A O 1
ATOM 748 N N . THR A 1 99 ? 12.275 9.878 -16.054 1.00 92.81 99 THR A N 1
ATOM 749 C CA . THR A 1 99 ? 12.174 9.375 -17.436 1.00 92.81 99 THR A CA 1
ATOM 750 C C . THR A 1 99 ? 12.149 7.851 -17.534 1.00 92.81 99 THR A C 1
ATOM 752 O O . THR A 1 99 ? 11.569 7.297 -18.471 1.00 92.81 99 THR A O 1
ATOM 755 N N . LEU A 1 100 ? 12.754 7.178 -16.551 1.00 93.56 100 LEU A N 1
ATOM 756 C CA . LEU A 1 100 ? 12.769 5.721 -16.431 1.00 93.56 100 LEU A CA 1
ATOM 757 C C . LEU A 1 100 ? 11.463 5.143 -15.877 1.00 93.56 100 LEU A C 1
ATOM 759 O O . LEU A 1 100 ? 11.315 3.921 -15.864 1.00 93.56 100 LEU A O 1
ATOM 763 N N . MET A 1 101 ? 10.524 5.978 -15.426 1.00 94.00 101 MET A N 1
ATOM 764 C CA . MET A 1 101 ? 9.276 5.530 -14.819 1.00 94.00 101 MET A CA 1
ATOM 765 C C . MET A 1 101 ? 8.089 5.866 -15.720 1.00 94.00 101 MET A C 1
ATOM 767 O O . MET A 1 101 ? 7.823 7.019 -16.042 1.00 94.00 101 MET A O 1
ATOM 771 N N . ASN A 1 102 ? 7.316 4.848 -16.076 1.00 92.12 102 ASN A N 1
ATOM 772 C CA . ASN A 1 102 ? 6.002 4.998 -16.682 1.00 92.12 102 ASN A CA 1
ATOM 773 C C . ASN A 1 102 ? 4.949 5.155 -15.572 1.00 92.12 102 ASN A C 1
ATOM 775 O O . ASN A 1 102 ? 4.171 4.243 -15.277 1.00 92.12 102 ASN A O 1
ATOM 779 N N . PHE A 1 103 ? 4.990 6.297 -14.885 1.00 91.00 103 PHE A N 1
ATOM 780 C CA . PHE A 1 103 ? 4.101 6.595 -13.766 1.00 91.00 103 PHE A CA 1
ATOM 781 C C . PHE A 1 103 ? 3.062 7.655 -14.138 1.00 91.00 103 PHE A C 1
ATOM 783 O O . PHE A 1 103 ? 3.377 8.672 -14.749 1.00 91.00 103 PHE A O 1
ATOM 790 N N . SER A 1 104 ? 1.816 7.426 -13.727 1.00 87.00 104 SER A N 1
ATOM 791 C CA . SER A 1 104 ? 0.683 8.314 -13.981 1.00 87.00 104 SER A CA 1
ATOM 792 C C . SER A 1 104 ? -0.177 8.462 -12.726 1.00 87.00 104 SER A C 1
ATOM 794 O O . SER A 1 104 ? -0.071 7.666 -11.788 1.00 87.00 104 SER A O 1
ATOM 796 N N . ILE A 1 105 ? -1.047 9.473 -12.691 1.00 87.06 105 ILE A N 1
ATOM 797 C CA . ILE A 1 105 ? -1.972 9.650 -11.564 1.00 87.06 105 ILE A CA 1
ATOM 798 C C . ILE A 1 105 ? -3.001 8.524 -11.495 1.00 87.06 105 ILE A C 1
ATOM 800 O O . ILE A 1 105 ? -3.393 8.115 -10.402 1.00 87.06 105 ILE A O 1
ATOM 804 N N . GLU A 1 106 ? -3.377 7.977 -12.647 1.00 89.56 106 GLU A N 1
ATOM 805 C CA . GLU A 1 106 ? -4.264 6.831 -12.781 1.00 89.56 106 GLU A CA 1
ATOM 806 C C . GLU A 1 106 ? -3.674 5.603 -12.078 1.00 89.56 106 GLU A C 1
ATOM 808 O O . GLU A 1 106 ? -4.386 4.905 -11.353 1.00 89.56 106 GLU A O 1
ATOM 813 N N . SER A 1 107 ? -2.358 5.397 -12.204 1.00 87.94 107 SER A N 1
ATOM 814 C CA . SER A 1 107 ? -1.632 4.315 -11.526 1.00 87.94 107 SER A CA 1
ATOM 815 C C . SER A 1 107 ? -1.691 4.425 -9.995 1.00 87.94 107 SER A C 1
ATOM 817 O O . SER A 1 107 ? -1.622 3.410 -9.307 1.00 87.94 107 SER A O 1
ATOM 819 N N . ALA A 1 108 ? -1.850 5.638 -9.454 1.00 92.75 108 ALA A N 1
ATOM 820 C CA . ALA A 1 108 ? -1.880 5.915 -8.014 1.00 92.75 108 ALA A CA 1
ATOM 821 C C . ALA A 1 108 ? -3.287 5.863 -7.392 1.00 92.75 108 ALA A C 1
ATOM 823 O O . ALA A 1 108 ? -3.432 5.963 -6.169 1.00 92.75 108 ALA A O 1
ATOM 824 N N . VAL A 1 109 ? -4.342 5.749 -8.208 1.00 94.88 109 VAL A N 1
ATOM 825 C CA . VAL A 1 109 ? -5.741 5.800 -7.748 1.00 94.88 109 VAL A CA 1
ATOM 826 C C . VAL A 1 109 ? -6.029 4.831 -6.593 1.00 94.88 109 VAL A C 1
ATOM 828 O O . VAL A 1 109 ? -6.654 5.268 -5.619 1.00 94.88 109 VAL A O 1
ATOM 831 N N . PRO A 1 110 ? -5.580 3.559 -6.620 1.00 94.69 110 PRO A N 1
ATOM 832 C CA . PRO A 1 110 ? -5.826 2.637 -5.514 1.00 94.69 110 PRO A CA 1
ATOM 833 C C . PRO A 1 110 ? -5.294 3.156 -4.169 1.00 94.69 110 PRO A C 1
ATOM 835 O O . PRO A 1 110 ? -6.018 3.140 -3.168 1.00 94.69 110 PRO A O 1
ATOM 838 N N . ASP A 1 111 ? -4.076 3.698 -4.148 1.00 95.19 111 ASP A N 1
ATOM 839 C CA . ASP A 1 111 ? -3.443 4.227 -2.936 1.00 95.19 111 ASP A CA 1
ATOM 840 C C . ASP A 1 111 ? -4.110 5.518 -2.446 1.00 95.19 111 ASP A C 1
ATOM 842 O O . ASP A 1 111 ? -4.299 5.699 -1.239 1.00 95.19 111 ASP A O 1
ATOM 846 N N . ILE A 1 112 ? -4.565 6.378 -3.364 1.00 97.38 112 ILE A N 1
ATOM 847 C CA . ILE A 1 112 ? -5.350 7.577 -3.030 1.00 97.38 112 ILE A CA 1
ATOM 848 C C . ILE A 1 112 ? -6.663 7.185 -2.339 1.00 97.38 112 ILE A C 1
ATOM 850 O O . ILE A 1 112 ? -7.029 7.769 -1.314 1.00 97.38 112 ILE A O 1
ATOM 854 N N . ILE A 1 113 ? -7.372 6.175 -2.855 1.00 98.00 113 ILE A N 1
ATOM 855 C CA . ILE A 1 113 ? -8.621 5.693 -2.246 1.00 98.00 113 ILE A CA 1
ATOM 856 C C . ILE A 1 113 ? -8.345 5.148 -0.839 1.00 98.00 113 ILE A C 1
ATOM 858 O O . ILE A 1 113 ? -9.089 5.459 0.099 1.00 98.00 113 ILE A O 1
ATOM 862 N N . MET A 1 114 ? -7.267 4.377 -0.660 1.00 97.88 114 MET A N 1
ATOM 863 C CA . MET A 1 114 ? -6.888 3.859 0.658 1.00 97.88 114 MET A CA 1
ATOM 864 C C . MET A 1 114 ? -6.505 4.982 1.630 1.00 97.88 114 MET A C 1
ATOM 866 O O . MET A 1 114 ? -6.896 4.938 2.802 1.00 97.88 114 MET A O 1
ATOM 870 N N . LEU A 1 115 ? -5.820 6.027 1.160 1.00 98.19 115 LEU A N 1
ATOM 871 C CA . LEU A 1 115 ? -5.522 7.211 1.963 1.00 98.19 115 LEU A CA 1
ATOM 872 C C . LEU A 1 115 ? -6.814 7.889 2.437 1.00 98.19 115 LEU A C 1
ATOM 874 O O . LEU A 1 115 ? -6.987 8.098 3.640 1.00 98.19 115 LEU A O 1
ATOM 878 N N . ILE A 1 116 ? -7.760 8.152 1.534 1.00 97.81 116 ILE A N 1
ATOM 879 C CA . ILE A 1 116 ? -9.055 8.762 1.880 1.00 97.81 116 ILE A CA 1
ATOM 880 C C . ILE A 1 116 ? -9.809 7.899 2.901 1.00 97.81 116 ILE A C 1
ATOM 882 O O . ILE A 1 116 ? -10.323 8.416 3.899 1.00 97.81 116 ILE A O 1
ATOM 886 N N . LEU A 1 117 ? -9.840 6.579 2.699 1.00 97.38 117 LEU A N 1
ATOM 887 C CA . LEU A 1 117 ? -10.485 5.646 3.621 1.00 97.38 117 LEU A CA 1
ATOM 888 C C . LEU A 1 117 ? -9.832 5.657 5.011 1.00 97.38 117 LEU A C 1
ATOM 890 O O . LEU A 1 117 ? -10.538 5.596 6.024 1.00 97.38 117 LEU A O 1
ATOM 894 N N . SER A 1 118 ? -8.503 5.745 5.072 1.00 97.62 118 SER A N 1
ATOM 895 C CA . SER A 1 118 ? -7.765 5.805 6.335 1.00 97.62 118 SER A CA 1
ATOM 896 C C . SER A 1 118 ? -8.052 7.101 7.104 1.00 97.62 118 SER A C 1
ATOM 898 O O . SER A 1 118 ? -8.355 7.044 8.300 1.00 97.62 118 SER A O 1
ATOM 900 N N . ILE A 1 119 ? -8.098 8.246 6.410 1.00 97.88 119 ILE A N 1
ATOM 901 C CA . ILE A 1 119 ? -8.484 9.550 6.973 1.00 97.88 119 ILE A CA 1
ATOM 902 C C . ILE A 1 119 ? -9.924 9.499 7.489 1.00 97.88 119 ILE A C 1
ATOM 904 O O . ILE A 1 119 ? -10.195 9.884 8.631 1.00 97.88 119 ILE A O 1
ATOM 908 N N . PHE A 1 120 ? -10.853 8.971 6.689 1.00 96.19 120 PHE A N 1
ATOM 909 C CA . PHE A 1 120 ? -12.246 8.807 7.101 1.00 96.19 120 PHE A CA 1
ATOM 910 C C . PHE A 1 120 ? -12.362 7.939 8.361 1.00 96.19 120 PHE A C 1
ATOM 912 O O . PHE A 1 120 ? -13.050 8.316 9.315 1.00 96.19 120 PHE A O 1
ATOM 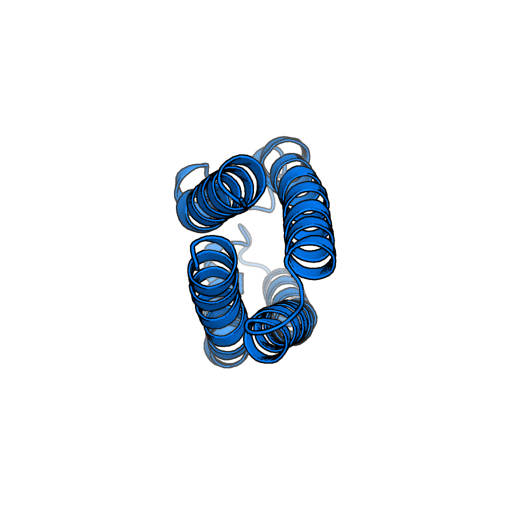919 N N . GLY A 1 121 ? -11.661 6.802 8.386 1.00 95.56 121 GLY A N 1
ATOM 920 C CA . GLY A 1 121 ? -11.614 5.900 9.533 1.00 95.56 121 GLY A CA 1
ATOM 921 C C . GLY A 1 121 ? -11.088 6.584 10.793 1.00 95.56 121 GLY A C 1
ATOM 922 O O . GLY A 1 121 ? -11.660 6.403 11.869 1.00 95.56 121 GLY A O 1
ATOM 923 N N . TYR A 1 122 ? -10.045 7.406 10.654 1.00 96.38 122 TYR A N 1
ATOM 924 C CA . TYR A 1 122 ? -9.420 8.132 11.758 1.00 96.38 122 TYR A CA 1
ATOM 925 C C . TYR A 1 122 ? -10.343 9.210 12.342 1.00 96.38 122 TYR A C 1
ATOM 927 O O . TYR A 1 122 ? -10.545 9.266 13.558 1.00 96.38 122 TYR A O 1
ATOM 935 N N . VAL A 1 123 ? -10.944 10.039 11.481 1.00 95.25 123 VAL A N 1
ATOM 936 C CA . VAL A 1 123 ? -11.805 11.163 11.889 1.00 95.25 123 VAL A CA 1
ATOM 937 C C . VAL A 1 123 ? -13.142 10.676 12.452 1.00 95.25 123 VAL A C 1
ATOM 939 O O . VAL A 1 123 ? -13.682 11.271 13.384 1.00 95.25 123 VAL A O 1
ATOM 942 N N . LYS A 1 124 ? -13.707 9.593 11.904 1.00 90.38 124 LYS A N 1
ATOM 943 C CA . LYS A 1 124 ? -15.015 9.065 12.332 1.00 90.38 124 LYS A CA 1
ATOM 944 C C . LYS A 1 124 ? -14.930 8.028 13.454 1.00 90.38 124 LYS A C 1
ATOM 946 O O . LYS A 1 124 ? -15.979 7.518 13.860 1.00 90.38 124 LYS A O 1
ATOM 951 N N . ALA A 1 125 ? -13.733 7.712 13.944 1.00 81.69 125 ALA A N 1
ATOM 952 C CA . ALA A 1 125 ? -13.537 6.901 15.137 1.00 81.69 125 ALA A CA 1
ATOM 953 C C . ALA A 1 125 ? -14.152 7.608 16.358 1.00 81.69 125 ALA A C 1
ATOM 955 O O . ALA A 1 125 ? -13.665 8.660 16.772 1.00 81.69 125 ALA A O 1
ATOM 956 N N . LYS A 1 126 ? -15.227 7.032 16.900 1.00 66.81 126 LYS A N 1
ATOM 957 C CA . LYS A 1 126 ? -15.828 7.388 18.188 1.00 66.81 126 LYS A CA 1
ATOM 958 C C . LYS A 1 126 ? -15.687 6.202 19.121 1.00 66.81 126 LYS A C 1
ATOM 960 O O . LYS A 1 126 ? -15.870 5.069 18.606 1.00 66.81 126 LYS A O 1
#